Protein AF-A0A9P0JKJ5-F1 (afdb_monomer)

Foldseek 3Di:
DDDDDDPDDPDPVVVVVVVVVVVVVVDDDDDDDPPPPDDDPCPVVVVCVVVVVVCVVVVPPDDPDPVVVQVVLVVVVVPDDDDDPPDDVLVVLVVCCVVRVPVSVVCNVVVPDDPDCVVVVVLVVVLCVQVVPPDDPDDPVVSVVVSVCVVCVVVVVD

InterPro domains:
  IPR008906 HAT, C-terminal dimerisation domain [PF05699] (73-152)
  IPR012337 Ribonuclease H-like superfamily [SSF53098] (49-152)

Organism: Acanthoscelides obtectus (NCBI:txid200917)

Nearest PDB structures (foldseek):
  4d1q-assembly1_A-2  TM=5.730E-01  e=1.206E-02  Musca domestica
  8sjd-assembly1_C  TM=5.340E-0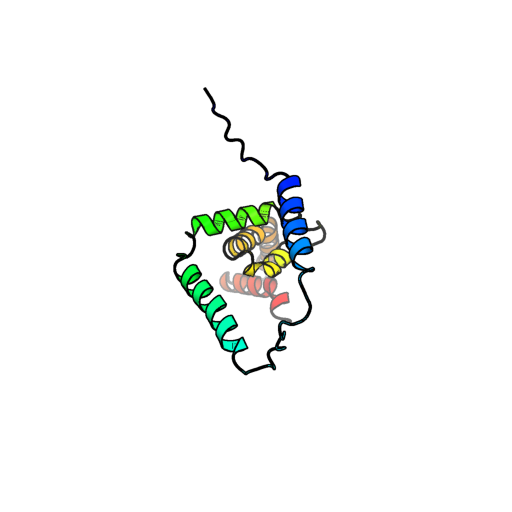1  e=7.200E-02  Musca domestica

Secondary structure (DSSP, 8-state):
--------PPPHHHHHHHHHHHHGGG---S-S--------TTHHHHHHHHHHHHHHHHHTSPPP-HHHHHHHHHHHHHHSPPPPTTS-HHHHHHHTTTT-TTHHHHHHHHHTS-SSSHHHHHHHHHHHHHHHSTT----HHHHHHHHHHHHHHHHH--

Structure (mmCIF, N/CA/C/O backbone):
data_AF-A0A9P0JKJ5-F1
#
_entry.id   AF-A0A9P0JKJ5-F1
#
loop_
_atom_site.group_PDB
_atom_site.id
_atom_site.type_symbol
_atom_site.label_atom_id
_atom_site.label_alt_id
_atom_site.label_comp_id
_atom_site.label_asym_id
_atom_site.label_entity_id
_atom_site.label_seq_id
_atom_site.pdbx_PDB_ins_code
_atom_site.Cartn_x
_atom_site.Cartn_y
_atom_site.Cartn_z
_atom_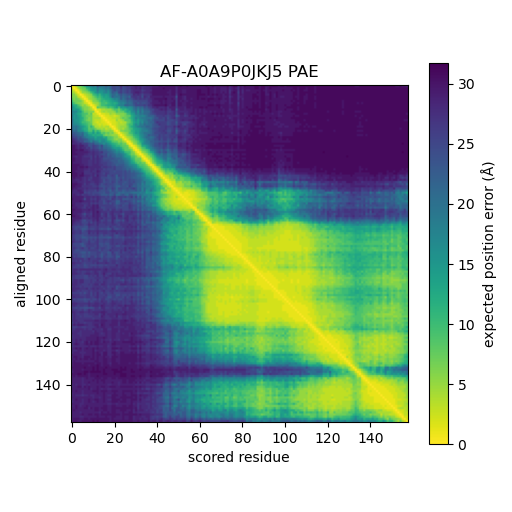site.occupancy
_atom_site.B_iso_or_equiv
_atom_site.auth_seq_id
_atom_site.auth_comp_id
_atom_site.auth_asym_id
_atom_site.auth_atom_id
_atom_site.pdbx_PDB_model_num
ATOM 1 N N . MET A 1 1 ? 23.209 26.356 -35.563 1.00 42.88 1 MET A N 1
ATOM 2 C CA . MET A 1 1 ? 24.330 25.388 -35.533 1.00 42.88 1 MET A CA 1
ATOM 3 C C . MET A 1 1 ? 23.953 24.173 -34.685 1.00 42.88 1 MET A C 1
ATOM 5 O O . MET A 1 1 ? 23.975 24.271 -33.468 1.00 42.88 1 MET A O 1
ATOM 9 N N . LYS A 1 2 ? 23.574 23.043 -35.299 1.00 39.06 2 LYS A N 1
ATOM 10 C CA . LYS A 1 2 ? 23.401 21.744 -34.618 1.00 39.06 2 LYS A CA 1
ATOM 11 C C . LYS A 1 2 ? 24.044 20.668 -35.500 1.00 39.06 2 LYS A C 1
ATOM 13 O O . LYS A 1 2 ? 23.527 20.385 -36.575 1.00 39.06 2 LYS A O 1
ATOM 18 N N . LYS A 1 3 ? 25.200 20.131 -35.091 1.00 42.06 3 LYS A N 1
ATOM 19 C CA . LYS A 1 3 ? 25.844 18.990 -35.762 1.00 42.06 3 LYS A CA 1
ATOM 20 C C . LYS A 1 3 ? 25.076 17.720 -35.388 1.00 42.06 3 LYS A C 1
ATOM 22 O O . LYS A 1 3 ? 24.917 17.431 -34.207 1.00 42.06 3 LYS A O 1
ATOM 27 N N . GLN A 1 4 ? 24.582 16.997 -36.389 1.00 39.22 4 GLN A N 1
ATOM 28 C CA . GLN A 1 4 ? 23.963 15.687 -36.213 1.00 39.22 4 GLN A CA 1
ATOM 29 C C . GLN A 1 4 ? 25.051 14.616 -36.045 1.00 39.22 4 GLN A C 1
ATOM 31 O O . GLN A 1 4 ? 25.961 14.522 -36.865 1.00 39.22 4 GLN A O 1
ATOM 36 N N . LEU A 1 5 ? 24.948 13.805 -34.990 1.00 43.00 5 LEU A N 1
ATOM 37 C CA . LEU A 1 5 ? 25.724 12.580 -34.792 1.00 43.00 5 LEU A CA 1
ATOM 38 C C . LEU A 1 5 ? 24.912 11.403 -35.350 1.00 43.00 5 LEU A C 1
ATOM 40 O O . LEU A 1 5 ? 24.061 10.840 -34.666 1.00 43.00 5 LEU A O 1
ATOM 44 N N . TYR A 1 6 ? 25.157 11.049 -36.610 1.00 36.41 6 TYR A N 1
ATOM 45 C CA . TYR A 1 6 ? 24.603 9.847 -37.233 1.00 36.41 6 TYR A CA 1
ATOM 46 C C . TYR A 1 6 ? 25.512 8.653 -36.912 1.00 36.41 6 TYR A C 1
ATOM 48 O O . TYR A 1 6 ? 26.613 8.524 -37.447 1.00 36.41 6 TYR A O 1
ATOM 56 N N . LYS A 1 7 ? 25.063 7.777 -36.006 1.00 48.91 7 LYS A N 1
ATOM 57 C CA . LYS A 1 7 ? 25.718 6.497 -35.706 1.00 48.91 7 LYS A CA 1
ATOM 58 C C . LYS A 1 7 ? 25.446 5.549 -36.884 1.00 48.91 7 LYS A C 1
ATOM 60 O O . LYS A 1 7 ? 24.337 5.046 -37.046 1.00 48.91 7 LYS A O 1
ATOM 65 N N . LYS A 1 8 ? 26.453 5.373 -37.742 1.00 45.62 8 LYS A N 1
ATOM 66 C CA . LYS A 1 8 ? 26.439 4.529 -38.946 1.00 45.62 8 LYS A CA 1
ATOM 67 C C . LYS A 1 8 ? 26.060 3.086 -38.571 1.00 45.62 8 LYS A C 1
ATOM 69 O O . LYS A 1 8 ? 26.819 2.404 -37.888 1.00 45.62 8 LYS A O 1
ATOM 74 N N . ARG A 1 9 ? 24.869 2.634 -38.983 1.00 48.47 9 ARG A N 1
ATOM 75 C CA . ARG A 1 9 ? 24.460 1.219 -38.932 1.00 48.47 9 ARG A CA 1
ATOM 76 C C . ARG A 1 9 ? 25.413 0.431 -39.839 1.00 48.47 9 ARG A C 1
ATOM 78 O O . ARG A 1 9 ? 25.562 0.805 -41.000 1.00 48.47 9 ARG A O 1
ATOM 85 N N . LYS A 1 10 ? 26.082 -0.607 -39.322 1.00 42.09 10 LYS A N 1
ATOM 86 C CA . LYS A 1 10 ? 26.892 -1.516 -40.153 1.00 42.09 10 LYS A CA 1
ATOM 87 C C . LYS A 1 10 ? 25.997 -2.134 -41.231 1.00 42.09 10 LYS A C 1
ATOM 89 O O . LYS A 1 10 ? 24.881 -2.562 -40.931 1.00 42.09 10 LYS A O 1
ATOM 94 N N . SER A 1 11 ? 26.463 -2.084 -42.478 1.00 43.97 11 SER A N 1
ATOM 95 C CA . SER A 1 11 ? 25.717 -2.531 -43.656 1.00 43.97 11 SER A CA 1
ATOM 96 C C . SER A 1 11 ? 25.516 -4.045 -43.608 1.00 43.97 11 SER A C 1
ATOM 98 O O . SER A 1 11 ? 26.436 -4.774 -43.240 1.00 43.97 11 SER A O 1
ATOM 100 N N . LYS A 1 12 ? 24.337 -4.527 -44.025 1.00 51.62 12 LYS A N 1
ATOM 101 C CA . LYS A 1 12 ? 24.030 -5.965 -44.175 1.00 51.62 12 LYS A CA 1
ATOM 102 C C . LYS A 1 12 ? 25.019 -6.682 -45.110 1.00 51.62 12 LYS A C 1
ATOM 104 O O . LYS A 1 12 ? 25.187 -7.893 -45.016 1.00 51.62 12 LYS A O 1
ATOM 109 N N . ASP A 1 13 ? 25.717 -5.933 -45.958 1.00 52.03 13 ASP A N 1
ATOM 110 C CA . ASP A 1 13 ? 26.716 -6.462 -46.888 1.00 52.03 13 ASP A CA 1
ATOM 111 C C . ASP A 1 13 ? 28.021 -6.882 -46.187 1.00 52.03 13 ASP A C 1
ATOM 113 O O . ASP A 1 13 ? 28.667 -7.841 -46.608 1.00 52.03 13 ASP A O 1
ATOM 117 N N . GLU A 1 14 ? 28.386 -6.233 -45.070 1.00 55.81 14 GLU A N 1
ATOM 118 C CA . GLU A 1 14 ? 29.593 -6.580 -44.301 1.00 55.81 14 GLU A CA 1
ATOM 119 C C . GLU A 1 14 ? 29.425 -7.916 -43.561 1.00 55.81 14 GLU A C 1
ATOM 121 O O . GLU A 1 14 ? 30.371 -8.695 -43.463 1.00 55.81 14 GLU A O 1
ATOM 126 N N . THR A 1 15 ? 28.214 -8.232 -43.088 1.00 54.31 15 THR A N 1
ATOM 127 C CA . THR A 1 15 ? 27.937 -9.498 -42.387 1.00 54.31 15 THR A CA 1
ATOM 128 C C . THR A 1 15 ? 27.919 -10.696 -43.335 1.00 54.31 15 THR A C 1
ATOM 130 O O . THR A 1 15 ? 28.376 -11.774 -42.969 1.00 54.31 15 THR A O 1
ATOM 133 N N . VAL A 1 16 ? 27.456 -10.510 -44.576 1.00 56.25 16 VAL A N 1
ATOM 134 C CA . VAL A 1 16 ? 27.443 -11.569 -45.603 1.00 56.25 16 VAL A CA 1
ATOM 135 C C . VAL A 1 16 ? 28.858 -11.862 -46.119 1.00 56.25 16 VAL A C 1
ATOM 137 O O . VAL A 1 16 ? 29.180 -13.012 -46.418 1.00 56.25 16 VAL A O 1
ATOM 140 N N . ALA A 1 17 ? 29.734 -10.852 -46.167 1.00 59.28 17 ALA A N 1
ATOM 141 C CA . ALA A 1 17 ? 31.139 -11.035 -46.530 1.00 59.28 17 ALA A CA 1
ATOM 142 C C . ALA A 1 17 ? 31.917 -11.866 -45.493 1.00 59.28 17 ALA A C 1
ATOM 144 O O . ALA A 1 17 ? 32.759 -12.674 -45.875 1.00 59.28 17 ALA A O 1
ATOM 145 N N . ILE A 1 18 ? 31.613 -11.714 -44.198 1.00 57.22 18 ILE A N 1
ATOM 146 C CA . ILE A 1 18 ? 32.247 -12.495 -43.121 1.00 57.22 18 ILE A CA 1
ATOM 147 C C . ILE A 1 18 ? 31.811 -13.968 -43.181 1.00 57.22 18 ILE A C 1
ATOM 149 O O . ILE A 1 18 ? 32.650 -14.854 -43.049 1.00 57.22 18 ILE A O 1
ATOM 153 N N . ILE A 1 19 ? 30.531 -14.241 -43.460 1.00 55.78 19 ILE A N 1
ATOM 154 C CA . ILE A 1 19 ? 30.005 -15.615 -43.560 1.00 55.78 19 ILE A CA 1
ATOM 155 C C . ILE A 1 19 ? 30.605 -16.353 -44.765 1.00 55.78 19 ILE A C 1
ATOM 157 O O . ILE A 1 19 ? 31.096 -17.468 -44.612 1.00 55.78 19 ILE A O 1
ATOM 161 N N . ARG A 1 20 ? 30.675 -15.710 -45.940 1.00 53.69 20 ARG A N 1
ATOM 162 C CA . ARG A 1 20 ? 31.298 -16.321 -47.131 1.00 53.69 20 ARG A CA 1
ATOM 163 C C . ARG A 1 20 ? 32.788 -16.594 -46.956 1.00 53.69 20 ARG A C 1
ATOM 165 O O . ARG A 1 20 ? 33.291 -17.567 -47.505 1.00 53.69 20 ARG A O 1
ATOM 172 N N . LYS A 1 21 ? 33.489 -15.757 -46.184 1.00 55.38 21 LYS A N 1
ATOM 173 C CA . LYS A 1 21 ? 34.908 -15.970 -45.880 1.00 55.38 21 LYS A CA 1
ATOM 174 C C . LYS A 1 21 ? 35.119 -17.215 -45.015 1.00 55.38 21 LYS A C 1
ATOM 176 O O . LYS A 1 21 ? 36.123 -17.891 -45.200 1.00 55.38 21 LYS A O 1
ATOM 181 N N . ASN A 1 22 ? 34.158 -17.548 -44.149 1.00 46.44 22 ASN A N 1
ATOM 182 C CA . ASN A 1 22 ? 34.176 -18.776 -43.352 1.00 46.44 22 ASN A CA 1
ATOM 183 C C . ASN A 1 22 ? 33.782 -20.025 -44.163 1.00 46.44 22 ASN A C 1
ATOM 185 O O . ASN A 1 22 ? 34.326 -21.092 -43.906 1.00 46.44 22 ASN A O 1
ATOM 189 N N . GLU A 1 23 ? 32.911 -19.908 -45.172 1.00 46.47 23 GLU A N 1
ATOM 190 C CA . GLU A 1 23 ? 32.573 -21.029 -46.071 1.00 46.47 23 GLU A CA 1
ATOM 191 C C . GLU A 1 23 ? 33.718 -21.397 -47.028 1.00 46.47 23 GLU A C 1
ATOM 193 O O . GLU A 1 23 ? 33.932 -22.573 -47.304 1.00 46.47 23 GLU A O 1
ATOM 198 N N . SER A 1 24 ? 34.515 -20.426 -47.492 1.00 43.88 24 SER A N 1
ATOM 199 C CA . SER A 1 24 ? 35.671 -20.700 -48.364 1.00 43.88 24 SER A CA 1
ATOM 200 C C . SER A 1 24 ? 36.865 -21.362 -47.662 1.00 43.88 24 SER A C 1
ATOM 202 O O . SER A 1 24 ? 37.773 -21.833 -48.338 1.00 43.88 24 SER A O 1
ATOM 204 N N . VAL A 1 25 ? 36.879 -21.419 -46.324 1.00 48.81 25 VAL A N 1
ATOM 205 C CA . VAL A 1 25 ? 37.918 -22.131 -45.549 1.00 48.81 25 VAL A CA 1
ATOM 206 C C . VAL A 1 25 ? 37.588 -23.627 -45.407 1.00 48.81 25 VAL A C 1
ATOM 208 O O . VAL A 1 25 ? 38.455 -24.414 -45.051 1.00 48.81 25 VAL A O 1
ATOM 211 N N . ALA A 1 26 ? 36.371 -24.055 -45.765 1.00 43.72 26 ALA A N 1
ATOM 212 C CA . ALA A 1 26 ? 35.943 -25.454 -45.682 1.00 43.72 26 ALA A CA 1
ATOM 213 C C . ALA A 1 26 ? 36.410 -26.341 -46.860 1.00 43.72 26 ALA A C 1
ATOM 215 O O . ALA A 1 26 ? 36.002 -27.496 -46.949 1.00 43.72 26 ALA A O 1
ATOM 216 N N . ALA A 1 27 ? 37.242 -25.827 -47.771 1.00 47.81 27 ALA A N 1
ATOM 217 C CA . ALA A 1 27 ? 37.689 -26.552 -48.961 1.00 47.81 27 ALA A CA 1
ATOM 218 C C . ALA A 1 27 ? 39.201 -26.402 -49.201 1.00 47.81 27 ALA A C 1
ATOM 220 O O . ALA A 1 27 ? 39.615 -25.834 -50.209 1.00 47.81 27 ALA A O 1
ATOM 221 N N . ILE A 1 28 ? 40.027 -26.907 -48.278 1.00 43.38 28 ILE A N 1
ATOM 222 C CA . ILE A 1 28 ? 41.441 -27.217 -48.538 1.00 43.38 28 ILE A CA 1
ATOM 223 C C . ILE A 1 28 ? 41.771 -28.576 -47.908 1.00 43.38 28 ILE A C 1
ATOM 225 O O . ILE A 1 28 ? 41.828 -28.705 -46.692 1.00 43.38 28 ILE A O 1
ATOM 229 N N . ASP A 1 29 ? 41.948 -29.531 -48.816 1.00 38.78 29 ASP A N 1
ATOM 230 C CA . ASP A 1 29 ? 42.862 -30.674 -48.823 1.00 38.78 29 ASP A CA 1
ATOM 231 C C . ASP A 1 29 ? 42.841 -31.713 -47.686 1.00 38.78 29 ASP A C 1
ATOM 233 O O . ASP A 1 29 ? 43.097 -31.454 -46.512 1.00 38.78 29 ASP A O 1
ATOM 237 N N . SER A 1 30 ? 42.585 -32.940 -48.134 1.00 49.47 30 SER A N 1
ATOM 238 C CA . SER A 1 30 ? 42.997 -34.209 -47.547 1.00 49.47 30 SER A CA 1
ATOM 239 C C . SER A 1 30 ? 44.457 -34.186 -47.077 1.00 49.47 30 SER A C 1
ATOM 241 O O . SER A 1 30 ? 45.317 -33.660 -47.771 1.00 49.47 30 SER A O 1
ATOM 243 N N . ASP A 1 31 ? 44.720 -34.835 -45.941 1.00 47.03 31 ASP A N 1
ATOM 244 C CA . ASP A 1 31 ? 46.044 -35.103 -45.348 1.00 47.03 31 ASP A CA 1
ATOM 245 C C . ASP A 1 31 ? 46.648 -34.030 -44.423 1.00 47.03 31 ASP A C 1
ATOM 247 O O . ASP A 1 31 ? 47.863 -33.834 -44.369 1.00 47.03 31 ASP A O 1
ATOM 251 N N . LEU A 1 32 ? 45.825 -33.441 -43.551 1.00 39.28 32 LEU A N 1
ATOM 252 C CA . LEU A 1 32 ? 46.283 -33.117 -42.196 1.00 39.28 32 LEU A CA 1
ATOM 253 C C . LEU A 1 32 ? 45.401 -33.821 -41.169 1.00 39.28 32 LEU A C 1
ATOM 255 O O . LEU A 1 32 ? 44.190 -33.624 -41.128 1.00 39.28 32 LEU A O 1
ATOM 259 N N . ASP A 1 33 ? 46.050 -34.648 -40.356 1.00 36.94 33 ASP A N 1
ATOM 260 C CA . ASP A 1 33 ? 45.484 -35.412 -39.252 1.00 36.94 33 ASP A CA 1
ATOM 261 C C . ASP A 1 33 ? 44.707 -34.473 -38.315 1.00 36.94 33 ASP A C 1
ATOM 263 O O . ASP A 1 33 ? 45.275 -33.773 -37.472 1.00 36.94 33 ASP A O 1
ATOM 267 N N . VAL A 1 34 ? 43.384 -34.406 -38.492 1.00 38.72 34 VAL A N 1
ATOM 268 C CA . VAL A 1 34 ? 42.485 -33.882 -37.466 1.00 38.72 34 VAL A CA 1
ATOM 269 C C . VAL A 1 34 ? 42.470 -34.946 -36.387 1.00 38.72 34 VAL A C 1
ATOM 271 O O . VAL A 1 34 ? 41.592 -35.809 -36.340 1.00 38.72 34 VAL A O 1
ATOM 274 N N . THR A 1 35 ? 43.471 -34.878 -35.514 1.00 34.44 35 THR A N 1
ATOM 275 C CA . THR A 1 35 ? 43.409 -35.504 -34.207 1.00 34.44 35 THR A CA 1
ATOM 276 C C . THR A 1 35 ? 42.171 -34.935 -33.538 1.00 34.44 35 THR A C 1
ATOM 278 O O . THR A 1 35 ? 42.168 -33.813 -33.029 1.00 34.44 35 THR A O 1
ATOM 281 N N . ILE A 1 36 ? 41.085 -35.706 -33.584 1.00 43.41 36 ILE A N 1
ATOM 282 C CA . ILE A 1 36 ? 39.996 -35.609 -32.627 1.00 43.41 36 ILE A CA 1
ATOM 283 C C . ILE A 1 36 ? 40.700 -35.666 -31.279 1.00 43.41 36 ILE A C 1
ATOM 285 O O . ILE A 1 36 ? 41.202 -36.722 -30.892 1.00 43.41 36 ILE A O 1
ATOM 289 N N . ILE A 1 37 ? 40.826 -34.509 -30.624 1.00 44.97 37 ILE A N 1
ATOM 290 C CA . ILE A 1 37 ? 41.329 -34.424 -29.262 1.00 44.97 37 ILE A CA 1
ATOM 291 C C . ILE A 1 37 ? 40.371 -35.290 -28.456 1.00 44.97 37 ILE A C 1
ATOM 293 O O . ILE A 1 37 ? 39.221 -34.929 -28.205 1.00 44.97 37 ILE A O 1
ATOM 297 N N . GLN A 1 38 ? 40.837 -36.501 -28.158 1.00 38.31 38 GLN A N 1
ATOM 298 C CA . GLN A 1 38 ? 40.262 -37.348 -27.140 1.00 38.31 38 GLN A CA 1
ATOM 299 C C . GLN A 1 38 ? 40.182 -36.486 -25.891 1.00 38.31 38 GLN A C 1
ATOM 301 O O . GLN A 1 38 ? 41.182 -35.897 -25.494 1.00 38.31 38 GLN A O 1
ATOM 306 N N . SER A 1 39 ? 38.978 -36.398 -25.337 1.00 48.84 39 SER A N 1
ATOM 307 C CA . SER A 1 39 ? 38.643 -35.777 -24.062 1.00 48.84 39 SER A CA 1
ATOM 308 C C . SER A 1 39 ? 39.732 -36.028 -23.013 1.00 48.84 39 SER A C 1
ATOM 310 O O . SER A 1 39 ? 39.725 -37.061 -22.342 1.00 48.84 39 SER A O 1
ATOM 312 N N . SER A 1 40 ? 40.674 -35.093 -22.910 1.00 43.12 40 SER A N 1
ATOM 313 C CA . SER A 1 40 ? 41.634 -34.965 -21.823 1.00 43.12 40 SER A CA 1
ATOM 314 C C . SER A 1 40 ? 41.082 -33.938 -20.839 1.00 43.12 40 SER A C 1
ATOM 316 O O . SER A 1 40 ? 40.426 -32.979 -21.238 1.00 43.12 40 SER A O 1
ATOM 318 N N . GLU A 1 41 ? 41.305 -34.173 -19.552 1.00 54.75 41 GLU A N 1
ATOM 319 C CA . GLU A 1 41 ? 40.665 -33.559 -18.375 1.00 54.75 41 GLU A CA 1
ATOM 320 C C . GLU A 1 41 ? 40.844 -32.025 -18.197 1.00 54.75 41 GLU A C 1
ATOM 322 O O . GLU A 1 41 ? 40.622 -31.500 -17.109 1.00 54.75 41 GLU A O 1
ATOM 327 N N . ASP A 1 42 ? 41.162 -31.269 -19.250 1.00 51.69 42 ASP A N 1
ATOM 328 C CA . ASP A 1 42 ? 41.563 -29.857 -19.183 1.00 51.69 42 ASP A CA 1
ATOM 329 C C . ASP A 1 42 ? 40.477 -28.841 -19.605 1.00 51.69 42 ASP A C 1
ATOM 331 O O . ASP A 1 42 ? 40.701 -27.631 -19.550 1.00 51.69 42 ASP A O 1
ATOM 335 N N . ASP A 1 43 ? 39.259 -29.277 -19.943 1.00 52.72 43 ASP A N 1
ATOM 336 C CA . ASP A 1 43 ? 38.143 -28.368 -20.287 1.00 52.72 43 ASP A CA 1
ATOM 337 C C . ASP A 1 43 ? 37.603 -27.568 -19.083 1.00 52.72 43 ASP A C 1
ATOM 339 O O . ASP A 1 43 ? 36.969 -26.515 -19.235 1.00 52.72 43 ASP A O 1
ATOM 343 N N . GLN A 1 44 ? 37.867 -28.028 -17.855 1.00 58.97 44 GLN A N 1
ATOM 344 C CA . GLN A 1 44 ? 37.509 -27.279 -16.645 1.00 58.97 44 GLN A CA 1
ATOM 345 C C . GLN A 1 44 ? 38.402 -26.043 -16.459 1.00 58.97 44 GLN A C 1
ATOM 347 O O . GLN A 1 44 ? 37.933 -25.018 -15.970 1.00 58.97 44 GLN A O 1
ATOM 352 N N . SER A 1 45 ? 39.662 -26.100 -16.906 1.00 61.03 45 SER A N 1
ATOM 353 C CA . SER A 1 45 ? 40.639 -25.008 -16.788 1.00 61.03 45 SER A CA 1
ATOM 354 C C . SER A 1 45 ? 40.231 -23.770 -17.595 1.00 61.03 45 SER A C 1
ATOM 356 O O . SER A 1 45 ? 40.239 -22.652 -17.075 1.00 61.03 45 SER A O 1
ATOM 358 N N . LEU A 1 46 ? 39.783 -23.961 -18.841 1.00 58.78 46 LEU A N 1
ATOM 359 C CA . LEU A 1 46 ? 39.359 -22.860 -19.714 1.00 58.78 46 LEU A CA 1
ATOM 360 C C . LEU A 1 46 ? 38.041 -22.223 -19.262 1.00 58.78 46 LEU A C 1
ATOM 362 O O . LEU A 1 46 ? 37.924 -20.998 -19.279 1.00 58.78 46 LEU A O 1
ATOM 366 N N . ASN A 1 47 ? 37.074 -23.022 -18.795 1.00 66.81 47 ASN A N 1
ATOM 367 C CA . ASN A 1 47 ? 35.849 -22.491 -18.190 1.00 66.81 47 ASN A CA 1
ATOM 368 C C . ASN A 1 47 ? 36.163 -21.650 -16.948 1.00 66.81 47 ASN A C 1
ATOM 370 O O . ASN A 1 47 ? 35.624 -20.556 -16.789 1.00 66.81 47 ASN A O 1
ATOM 374 N N . ASN A 1 48 ? 37.081 -22.124 -16.105 1.00 72.69 48 ASN A N 1
ATOM 375 C CA . ASN A 1 48 ? 37.502 -21.391 -14.916 1.00 72.69 48 ASN A CA 1
ATOM 376 C C . ASN A 1 48 ? 38.194 -20.068 -15.274 1.00 72.69 48 ASN A C 1
ATOM 378 O O . ASN A 1 48 ? 37.982 -19.077 -14.583 1.00 72.69 48 ASN A O 1
ATOM 382 N N . LEU A 1 49 ? 38.965 -20.014 -16.365 1.00 82.56 49 LEU A N 1
ATOM 383 C CA . LEU A 1 49 ? 39.654 -18.794 -16.792 1.00 82.56 49 LEU A CA 1
ATOM 384 C C . LEU A 1 49 ? 38.690 -17.728 -17.336 1.00 82.56 49 LEU A C 1
ATOM 386 O O . LEU A 1 49 ? 38.807 -16.557 -16.977 1.00 82.56 49 LEU A O 1
ATOM 390 N N . VAL A 1 50 ? 37.711 -18.134 -18.153 1.00 85.94 50 VAL A N 1
ATOM 391 C CA . VAL A 1 50 ? 36.698 -17.220 -18.713 1.00 85.94 50 VAL A CA 1
ATOM 392 C C . VAL A 1 50 ? 35.874 -16.569 -17.602 1.00 85.94 50 VAL A C 1
ATOM 394 O O . VAL A 1 50 ? 35.678 -15.352 -17.609 1.00 85.94 50 VAL A O 1
ATOM 397 N N . TRP A 1 51 ? 35.423 -17.359 -16.623 1.00 85.69 51 TRP A N 1
ATOM 398 C CA . TRP A 1 51 ? 34.670 -16.824 -15.489 1.00 85.69 51 TRP A CA 1
ATOM 399 C C . TRP A 1 51 ? 35.551 -16.022 -14.528 1.00 85.69 51 TRP A C 1
ATOM 401 O O . TRP A 1 51 ? 35.100 -15.004 -14.016 1.00 85.69 51 TRP A O 1
ATOM 411 N N . HIS A 1 52 ? 36.821 -16.392 -14.344 1.00 84.69 52 HIS A N 1
ATOM 412 C CA . HIS A 1 52 ? 37.735 -15.645 -13.481 1.00 84.69 52 HIS A CA 1
ATOM 413 C C . HIS A 1 52 ? 38.018 -14.231 -14.001 1.00 84.69 52 HIS A C 1
ATOM 415 O O . HIS A 1 52 ? 37.994 -13.275 -13.227 1.00 84.69 52 HIS A O 1
ATOM 421 N N . GLU A 1 53 ? 38.244 -14.073 -15.307 1.00 84.62 53 GLU A N 1
ATOM 422 C CA . GLU A 1 53 ? 38.437 -12.749 -15.905 1.00 84.62 53 GLU A CA 1
ATOM 423 C C . GLU A 1 53 ? 37.150 -11.915 -15.868 1.00 84.62 53 GLU A C 1
ATOM 425 O O . GLU A 1 53 ? 37.185 -10.715 -15.577 1.00 84.62 53 GLU A O 1
ATOM 430 N N . PHE A 1 54 ? 35.997 -12.557 -16.069 1.00 86.25 54 PHE A N 1
ATOM 431 C CA . PHE A 1 54 ? 34.700 -11.915 -15.891 1.00 86.25 54 PHE A CA 1
ATOM 432 C C . PHE A 1 54 ? 34.500 -11.418 -14.452 1.00 86.25 54 PHE A C 1
ATOM 434 O O . PHE A 1 54 ? 34.173 -10.247 -14.255 1.00 86.25 54 PHE A O 1
ATOM 441 N N . ASP A 1 55 ? 34.757 -12.249 -13.445 1.00 86.50 55 ASP A N 1
ATOM 442 C CA . ASP A 1 55 ? 34.653 -11.882 -12.030 1.00 86.50 55 ASP A CA 1
ATOM 443 C C . ASP A 1 55 ? 35.634 -10.761 -11.665 1.00 86.50 55 ASP A C 1
ATOM 445 O O . ASP A 1 55 ? 35.275 -9.820 -10.955 1.00 86.50 55 ASP A O 1
ATOM 449 N N . LEU A 1 56 ? 36.851 -10.787 -12.219 1.00 82.56 56 LEU A N 1
ATOM 450 C CA . LEU A 1 56 ? 37.826 -9.714 -12.037 1.00 82.56 56 LEU A CA 1
ATOM 451 C C . LEU A 1 56 ? 37.306 -8.397 -12.628 1.00 82.56 56 LEU A C 1
ATOM 453 O O . LEU A 1 56 ? 37.344 -7.362 -11.964 1.00 82.56 56 LEU A O 1
ATOM 457 N N . SER A 1 57 ? 36.743 -8.437 -13.838 1.00 76.56 57 SER A N 1
ATOM 458 C CA . SER A 1 57 ? 36.185 -7.256 -14.501 1.00 76.56 57 SER A CA 1
ATOM 459 C C . SER A 1 57 ? 34.942 -6.706 -13.790 1.00 76.56 57 SER A C 1
ATOM 461 O O . SER A 1 57 ? 34.804 -5.492 -13.639 1.00 76.56 57 SER A O 1
ATOM 463 N N . THR A 1 58 ? 34.064 -7.576 -13.281 1.00 75.56 58 THR A N 1
ATOM 464 C CA . THR A 1 58 ? 32.823 -7.176 -12.604 1.00 75.56 58 THR A CA 1
ATOM 465 C C . THR A 1 58 ? 33.053 -6.751 -11.158 1.00 75.56 58 THR A C 1
ATOM 467 O O . THR A 1 58 ? 32.324 -5.893 -10.665 1.00 75.56 58 THR A O 1
ATOM 470 N N . SER A 1 59 ? 34.105 -7.250 -10.498 1.00 67.56 59 SER A N 1
ATOM 471 C CA . SER A 1 59 ? 34.495 -6.818 -9.148 1.00 67.56 59 SER A CA 1
ATOM 472 C C . SER A 1 59 ? 34.910 -5.342 -9.079 1.00 67.56 59 SER A C 1
ATOM 474 O O . SER A 1 59 ? 34.736 -4.701 -8.044 1.00 67.56 59 SER A O 1
ATOM 476 N N . THR A 1 60 ? 35.404 -4.782 -10.192 1.00 63.31 60 THR A N 1
ATOM 477 C CA . THR A 1 60 ? 35.775 -3.359 -10.315 1.00 63.31 60 THR A CA 1
ATOM 478 C C . THR A 1 60 ? 34.589 -2.428 -10.584 1.00 63.31 60 THR A C 1
ATOM 480 O O . THR A 1 60 ? 34.743 -1.206 -10.538 1.00 63.31 60 THR A O 1
ATOM 483 N N . ILE A 1 61 ? 33.393 -2.974 -10.835 1.00 69.50 61 ILE A N 1
ATOM 484 C CA . ILE A 1 61 ? 32.170 -2.184 -10.977 1.00 69.50 61 ILE A CA 1
ATOM 485 C C . ILE A 1 61 ? 31.692 -1.833 -9.568 1.00 69.50 61 ILE A C 1
ATOM 487 O O . ILE A 1 61 ? 31.061 -2.637 -8.880 1.00 69.50 61 ILE A O 1
ATOM 491 N N . GLU A 1 62 ? 31.997 -0.614 -9.124 1.00 69.19 62 GLU A N 1
ATOM 492 C CA . GLU A 1 62 ? 31.411 -0.070 -7.902 1.00 69.19 62 GLU A CA 1
ATOM 493 C C . GLU A 1 62 ? 29.885 -0.185 -7.972 1.00 69.19 62 GLU A C 1
ATOM 495 O O . GLU A 1 62 ? 29.269 0.088 -9.009 1.00 69.19 62 GLU A O 1
ATOM 500 N N . LYS A 1 63 ? 29.264 -0.608 -6.861 1.00 68.12 63 LYS A N 1
ATOM 501 C CA . LYS A 1 63 ? 27.804 -0.714 -6.773 1.00 68.12 63 LYS A CA 1
ATOM 502 C C . LYS A 1 63 ? 27.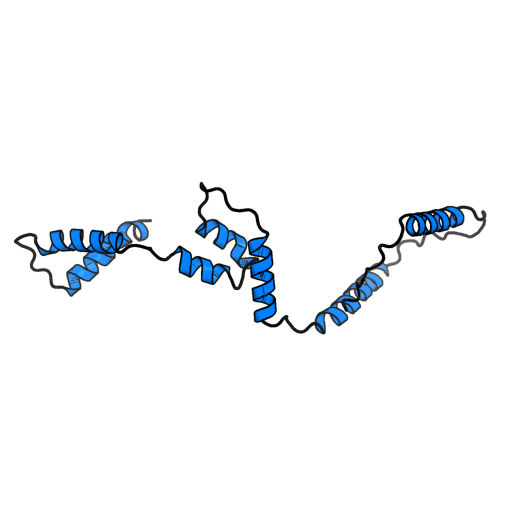190 0.594 -7.282 1.00 68.12 63 LYS A C 1
ATOM 504 O O . LYS A 1 63 ? 27.608 1.661 -6.822 1.00 68.12 63 LYS A O 1
ATOM 509 N N . PRO A 1 64 ? 26.217 0.536 -8.209 1.00 72.06 64 PRO A N 1
ATOM 510 C CA . PRO A 1 64 ? 25.633 1.739 -8.772 1.00 72.06 64 PRO A CA 1
ATOM 511 C C . PRO A 1 64 ? 25.120 2.632 -7.645 1.00 72.06 64 PRO A C 1
ATOM 513 O O . PRO A 1 64 ? 24.541 2.149 -6.667 1.00 72.06 64 PRO A O 1
ATOM 516 N N . SER A 1 65 ? 25.357 3.939 -7.787 1.00 86.25 65 SER A N 1
ATOM 517 C CA . SER A 1 65 ? 24.868 4.943 -6.842 1.00 86.25 65 SER A CA 1
ATOM 518 C C . SER A 1 65 ? 23.392 4.673 -6.511 1.00 86.25 65 SER A C 1
ATOM 520 O O . SER A 1 65 ? 22.619 4.415 -7.439 1.00 86.25 65 SER A O 1
ATOM 522 N N . PRO A 1 66 ? 22.961 4.766 -5.237 1.00 86.50 66 PRO A N 1
ATOM 523 C CA . PRO A 1 66 ? 21.577 4.489 -4.843 1.00 86.50 66 PRO A CA 1
ATOM 524 C C . PRO A 1 66 ? 20.537 5.235 -5.691 1.00 86.50 66 PRO A C 1
ATOM 526 O O . PRO A 1 66 ? 19.478 4.697 -6.006 1.00 86.50 66 PRO A O 1
ATOM 529 N N . LEU A 1 67 ? 20.868 6.456 -6.121 1.00 88.75 67 LEU A N 1
ATOM 530 C CA . LEU A 1 67 ? 20.031 7.258 -7.011 1.00 88.75 67 LEU A CA 1
ATOM 531 C C . LEU A 1 67 ? 19.944 6.661 -8.422 1.00 88.75 67 LEU A C 1
ATOM 533 O O . LEU A 1 67 ? 18.866 6.634 -9.007 1.00 88.75 67 LEU A O 1
ATOM 537 N N . ALA A 1 68 ? 21.056 6.173 -8.974 1.00 89.25 68 ALA A N 1
ATOM 538 C CA . ALA A 1 68 ? 21.072 5.540 -10.291 1.00 89.25 68 ALA A CA 1
ATOM 539 C C . ALA A 1 68 ? 20.241 4.248 -10.292 1.00 89.25 68 ALA A C 1
ATOM 541 O O . ALA A 1 68 ? 19.460 4.031 -11.219 1.00 89.25 68 ALA A O 1
ATOM 542 N N . THR A 1 69 ? 20.345 3.451 -9.225 1.00 89.50 69 THR A N 1
ATOM 543 C CA . THR A 1 69 ? 19.531 2.245 -9.020 1.00 89.50 69 THR A CA 1
ATOM 544 C C . THR A 1 69 ? 18.045 2.585 -8.954 1.00 89.50 69 THR A C 1
ATOM 546 O O . THR A 1 69 ? 17.263 2.004 -9.697 1.00 89.50 69 THR A O 1
ATOM 549 N N . ALA A 1 70 ? 17.654 3.585 -8.156 1.00 91.62 70 ALA A N 1
ATOM 550 C CA . ALA A 1 70 ? 16.258 4.016 -8.059 1.00 91.62 70 ALA A CA 1
ATOM 551 C C . ALA A 1 70 ? 15.704 4.548 -9.396 1.00 91.62 70 ALA A C 1
ATOM 553 O O . ALA A 1 70 ? 14.568 4.256 -9.763 1.00 91.62 70 ALA A O 1
ATOM 554 N N . ILE A 1 71 ? 16.504 5.302 -10.162 1.00 93.12 71 ILE A N 1
ATOM 555 C CA . ILE A 1 71 ? 16.101 5.775 -11.496 1.00 93.12 71 ILE A CA 1
ATOM 556 C C . ILE A 1 71 ? 15.900 4.600 -12.456 1.00 93.12 71 ILE A C 1
ATOM 558 O O . ILE A 1 71 ? 14.925 4.594 -13.207 1.00 93.12 71 ILE A O 1
ATOM 562 N N . ALA A 1 72 ? 16.813 3.626 -12.459 1.00 92.38 72 ALA A N 1
ATOM 563 C CA . ALA A 1 72 ? 16.684 2.435 -13.294 1.00 92.38 72 ALA A CA 1
ATOM 564 C C . ALA A 1 72 ? 15.427 1.635 -12.922 1.00 92.38 72 ALA A C 1
ATOM 566 O O . ALA A 1 72 ? 14.653 1.266 -13.799 1.00 92.38 72 ALA A O 1
ATOM 567 N N . GLU A 1 73 ? 15.182 1.460 -11.626 1.00 93.88 73 GLU A N 1
ATOM 568 C CA . GLU A 1 73 ? 14.017 0.764 -11.088 1.00 93.88 73 GLU A CA 1
ATOM 569 C C . GLU A 1 73 ? 12.695 1.409 -11.537 1.00 93.88 73 GLU A C 1
ATOM 571 O O . GLU A 1 73 ? 11.808 0.729 -12.053 1.00 93.88 73 GLU A O 1
ATOM 576 N N . ILE A 1 74 ? 12.589 2.740 -11.431 1.00 94.88 74 ILE A N 1
ATOM 577 C CA . ILE A 1 74 ? 11.413 3.495 -11.888 1.00 94.88 74 ILE A CA 1
ATOM 578 C C . ILE A 1 74 ? 11.211 3.349 -13.398 1.00 94.88 74 ILE A C 1
ATOM 580 O O . ILE A 1 74 ? 10.076 3.211 -13.846 1.00 94.88 74 ILE A O 1
ATOM 584 N N . ARG A 1 75 ? 12.285 3.383 -14.197 1.00 95.31 75 ARG A N 1
ATOM 585 C CA . ARG A 1 75 ? 12.174 3.208 -15.655 1.00 95.31 75 ARG A CA 1
ATOM 586 C C . ARG A 1 75 ? 11.593 1.846 -16.006 1.00 95.31 75 ARG A C 1
ATOM 588 O O . ARG A 1 75 ? 10.644 1.794 -16.775 1.00 95.31 75 ARG A O 1
ATOM 595 N N . ILE A 1 76 ? 12.112 0.787 -15.386 1.00 94.31 76 ILE A N 1
ATOM 596 C CA . ILE A 1 76 ? 11.613 -0.578 -15.584 1.00 94.31 76 ILE A CA 1
ATOM 597 C C . ILE A 1 76 ? 10.132 -0.655 -15.198 1.00 94.31 76 ILE A C 1
ATOM 599 O O . ILE A 1 76 ? 9.326 -1.173 -15.960 1.00 94.31 76 ILE A O 1
ATOM 603 N N . TYR A 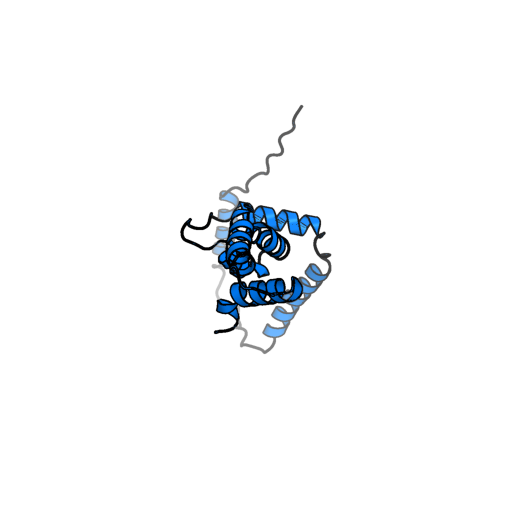1 77 ? 9.750 -0.088 -14.050 1.00 94.31 77 TYR A N 1
ATOM 604 C CA . TYR A 1 77 ? 8.352 -0.055 -13.610 1.00 94.31 77 TYR A CA 1
ATOM 605 C C . TY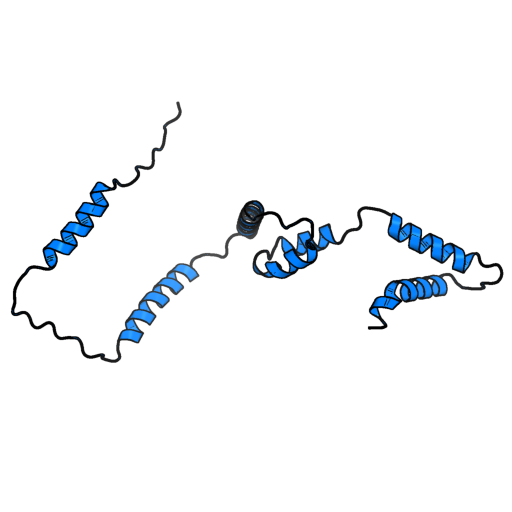R A 1 77 ? 7.419 0.667 -14.597 1.00 94.31 77 TYR A C 1
ATOM 607 O O . TYR A 1 77 ? 6.314 0.199 -14.849 1.00 94.31 77 TYR A O 1
ATOM 615 N N . LEU A 1 78 ? 7.851 1.792 -15.173 1.00 95.12 78 LEU A N 1
ATOM 616 C CA . LEU A 1 78 ? 7.049 2.553 -16.140 1.00 95.12 78 LEU A CA 1
ATOM 617 C C . LEU A 1 78 ? 6.897 1.850 -17.498 1.00 95.12 78 LEU A C 1
ATOM 619 O O . LEU A 1 78 ? 5.985 2.189 -18.252 1.00 95.12 78 LEU A O 1
ATOM 623 N N . GLU A 1 79 ? 7.785 0.910 -17.816 1.00 95.31 79 GLU A N 1
ATOM 624 C CA . GLU A 1 79 ? 7.730 0.094 -19.032 1.00 95.31 79 GLU A CA 1
ATOM 625 C C . GLU A 1 79 ? 6.907 -1.196 -18.844 1.00 95.31 79 GLU A C 1
ATOM 627 O O . GLU A 1 79 ? 6.510 -1.811 -19.836 1.00 95.31 79 GLU A O 1
ATOM 632 N N . GLU A 1 80 ? 6.612 -1.605 -17.603 1.00 93.38 80 GLU A N 1
ATOM 633 C CA . GLU A 1 80 ? 5.784 -2.785 -17.339 1.00 93.38 80 GLU A CA 1
ATOM 634 C C . GLU A 1 80 ? 4.309 -2.567 -17.733 1.00 93.38 80 GLU A C 1
ATOM 636 O O . GLU A 1 80 ? 3.757 -1.468 -17.605 1.00 93.38 80 GLU A O 1
ATOM 641 N N . PRO A 1 81 ? 3.619 -3.625 -18.200 1.00 93.25 81 PRO A N 1
ATOM 642 C CA . PRO A 1 81 ? 2.196 -3.545 -18.484 1.00 93.25 81 PRO A CA 1
ATOM 643 C C . PRO A 1 81 ? 1.386 -3.326 -17.201 1.00 93.25 81 PRO A C 1
ATOM 645 O O . PRO A 1 81 ? 1.665 -3.900 -16.148 1.00 93.25 81 PRO A O 1
ATOM 648 N N . ASN A 1 82 ? 0.313 -2.544 -17.319 1.00 92.69 82 ASN A N 1
ATOM 649 C CA . ASN A 1 82 ? -0.619 -2.331 -16.217 1.00 92.69 82 ASN A CA 1
ATOM 650 C C . ASN A 1 82 ? -1.294 -3.640 -15.799 1.00 92.69 82 ASN A C 1
ATOM 652 O O . ASN A 1 82 ? -1.735 -4.427 -16.640 1.00 92.69 82 ASN A O 1
ATOM 656 N N . ILE A 1 83 ? -1.461 -3.815 -14.489 1.00 94.31 83 ILE A N 1
ATOM 657 C CA . ILE A 1 83 ? -2.227 -4.936 -13.948 1.00 94.31 83 ILE A CA 1
ATOM 658 C C . ILE A 1 83 ? -3.702 -4.856 -14.363 1.00 94.31 83 ILE A C 1
ATOM 660 O O . ILE A 1 83 ? -4.262 -3.755 -14.471 1.00 94.31 83 ILE A O 1
ATOM 664 N N . PRO A 1 84 ? -4.377 -6.002 -14.551 1.00 94.81 84 PRO A N 1
ATOM 665 C CA . PRO A 1 84 ? -5.823 -6.036 -14.699 1.00 94.81 84 PRO A CA 1
ATOM 666 C C . PRO A 1 84 ? -6.519 -5.377 -13.504 1.00 94.81 84 PRO A C 1
ATOM 668 O O . PRO A 1 84 ? -6.123 -5.556 -12.354 1.00 94.81 84 PRO A O 1
ATOM 671 N N . ARG A 1 85 ? -7.626 -4.668 -13.752 1.00 93.94 85 ARG A N 1
ATOM 672 C CA . ARG A 1 85 ? -8.414 -4.010 -12.686 1.00 93.94 85 ARG A CA 1
ATOM 673 C C . ARG A 1 85 ? -9.025 -4.985 -11.672 1.00 93.94 85 ARG A C 1
ATOM 675 O O . ARG A 1 85 ? -9.497 -4.5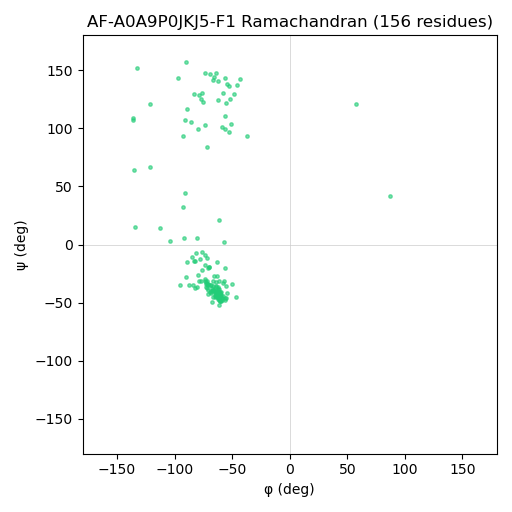54 -10.626 1.00 93.94 85 ARG A O 1
ATOM 682 N N . THR A 1 86 ? -9.061 -6.271 -12.003 1.00 95.25 86 THR A N 1
ATOM 683 C CA . THR A 1 86 ? -9.559 -7.354 -11.149 1.00 95.25 86 THR A CA 1
ATOM 684 C C . THR A 1 86 ? -8.515 -7.860 -10.155 1.00 95.25 86 THR A C 1
ATOM 686 O O . THR A 1 86 ? -8.869 -8.584 -9.229 1.00 95.25 86 THR A O 1
ATO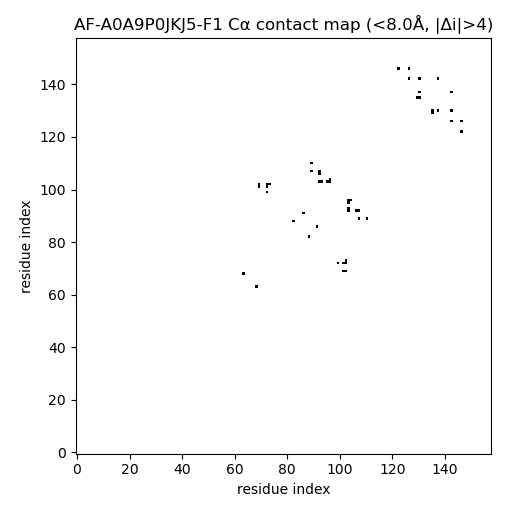M 689 N N . GLU A 1 87 ? -7.239 -7.519 -10.342 1.00 93.75 87 GLU A N 1
ATOM 690 C CA . GLU A 1 87 ? -6.151 -7.984 -9.486 1.00 93.75 87 GLU A CA 1
ATOM 691 C C . GLU A 1 87 ? -5.886 -7.046 -8.307 1.00 93.75 87 GLU A C 1
ATOM 693 O O . GLU A 1 87 ? -6.206 -5.857 -8.323 1.00 93.75 87 GLU A O 1
ATOM 698 N N . ASN A 1 88 ? -5.273 -7.596 -7.256 1.00 92.06 88 ASN A N 1
ATOM 699 C CA . ASN A 1 88 ? -4.907 -6.830 -6.073 1.00 92.06 88 ASN A CA 1
ATOM 700 C C . ASN A 1 88 ? -3.498 -6.224 -6.237 1.00 92.06 88 ASN A C 1
ATOM 702 O O . ASN A 1 88 ? -2.518 -6.979 -6.243 1.00 92.06 88 ASN A O 1
ATOM 706 N N . PRO A 1 89 ? -3.357 -4.884 -6.265 1.00 92.69 89 PRO A N 1
ATOM 707 C CA . PRO A 1 89 ? -2.059 -4.235 -6.435 1.00 92.69 89 PRO A CA 1
ATOM 708 C C . PRO A 1 89 ? -1.075 -4.558 -5.302 1.00 92.69 89 PRO A C 1
ATOM 710 O O . PRO A 1 89 ? 0.124 -4.652 -5.544 1.00 92.69 89 PRO A O 1
ATOM 713 N N . LEU A 1 90 ? -1.543 -4.791 -4.070 1.00 92.69 90 LEU A N 1
ATOM 714 C CA . LEU A 1 90 ? -0.666 -5.146 -2.947 1.00 92.69 90 LEU A CA 1
ATOM 715 C C . LEU A 1 90 ? -0.038 -6.536 -3.116 1.00 92.69 90 LEU A C 1
ATOM 717 O O . LEU A 1 90 ? 1.107 -6.743 -2.718 1.00 92.69 90 LEU A O 1
ATOM 721 N N . LEU A 1 91 ? -0.770 -7.487 -3.707 1.00 93.69 91 LEU A N 1
ATOM 722 C CA . LEU A 1 91 ? -0.234 -8.821 -3.998 1.00 93.69 91 LEU A CA 1
ATOM 723 C C . LEU A 1 91 ? 0.774 -8.772 -5.147 1.00 93.69 91 LEU A C 1
ATOM 725 O O . LEU A 1 91 ? 1.800 -9.444 -5.084 1.00 93.69 91 LEU A O 1
ATOM 729 N N . TRP A 1 92 ? 0.514 -7.929 -6.143 1.00 94.25 92 TRP A N 1
ATOM 730 C CA . TRP A 1 92 ? 1.433 -7.693 -7.249 1.00 94.25 92 TRP A CA 1
ATOM 731 C C . TRP A 1 92 ? 2.764 -7.086 -6.781 1.00 94.25 92 TRP A C 1
ATOM 733 O O . TRP A 1 92 ? 3.831 -7.571 -7.155 1.00 94.25 92 TRP A O 1
ATOM 743 N N . TRP A 1 93 ? 2.721 -6.086 -5.891 1.00 94.69 93 TRP A N 1
ATOM 744 C CA . TRP A 1 93 ? 3.937 -5.520 -5.292 1.00 94.69 93 TRP A CA 1
ATOM 745 C C . TRP A 1 93 ? 4.689 -6.543 -4.443 1.00 94.69 93 TRP A C 1
ATOM 747 O O . TRP A 1 93 ? 5.916 -6.576 -4.468 1.00 94.69 93 TRP A O 1
ATOM 757 N N . LYS A 1 94 ? 3.967 -7.425 -3.739 1.00 93.19 94 LYS A N 1
ATOM 758 C CA . LYS A 1 94 ? 4.570 -8.518 -2.967 1.00 93.19 94 LYS A CA 1
ATOM 759 C C . LYS A 1 94 ? 5.299 -9.526 -3.859 1.00 93.19 94 LYS A C 1
ATOM 761 O O . LYS A 1 94 ? 6.374 -9.984 -3.492 1.00 93.19 94 LYS A O 1
ATOM 766 N N . SER A 1 95 ? 4.752 -9.879 -5.024 1.00 93.56 95 SER A N 1
ATOM 767 C CA . SER A 1 95 ? 5.411 -10.837 -5.925 1.00 93.56 95 SER A CA 1
ATOM 768 C C . SER A 1 95 ? 6.670 -10.271 -6.592 1.00 93.56 95 SER A C 1
ATOM 770 O O . SER A 1 95 ? 7.489 -11.038 -7.086 1.00 93.56 95 SER A O 1
ATOM 772 N N . ARG A 1 96 ? 6.821 -8.942 -6.626 1.00 93.31 96 ARG A N 1
ATOM 773 C CA . ARG A 1 96 ? 7.924 -8.223 -7.283 1.00 93.31 96 ARG A CA 1
ATOM 774 C C . ARG A 1 96 ? 8.858 -7.511 -6.304 1.00 93.31 96 ARG A C 1
ATOM 776 O O . ARG A 1 96 ? 9.676 -6.703 -6.721 1.00 93.31 96 ARG A O 1
ATOM 783 N N . GLU A 1 97 ? 8.780 -7.829 -5.015 1.00 92.06 97 GLU A N 1
ATOM 784 C CA . GLU A 1 97 ? 9.599 -7.194 -3.973 1.00 92.06 97 GLU A CA 1
ATOM 785 C C . GLU A 1 97 ? 11.109 -7.352 -4.233 1.00 92.06 97 GLU A C 1
ATOM 787 O O . GLU A 1 97 ? 11.879 -6.434 -3.970 1.00 92.06 97 GLU A O 1
ATOM 792 N N . LEU A 1 98 ? 11.526 -8.476 -4.830 1.00 90.56 98 LEU A N 1
ATOM 793 C CA . LEU A 1 98 ? 12.920 -8.716 -5.224 1.00 90.56 98 LEU A CA 1
ATOM 794 C C . LEU A 1 98 ? 13.355 -7.910 -6.456 1.00 90.56 98 LEU A C 1
ATOM 796 O O . LEU A 1 98 ? 14.526 -7.562 -6.571 1.00 90.56 98 LEU A O 1
ATOM 800 N N . LEU A 1 99 ? 12.426 -7.631 -7.375 1.00 90.69 99 LEU A N 1
ATOM 801 C CA . LEU A 1 99 ? 12.691 -6.836 -8.577 1.00 90.69 99 LEU A CA 1
ATOM 802 C C . LEU A 1 99 ? 12.717 -5.338 -8.256 1.00 90.69 99 LEU A C 1
ATOM 804 O O . LEU A 1 99 ? 13.459 -4.581 -8.878 1.00 90.69 99 LEU A O 1
ATOM 808 N N . TYR A 1 100 ? 11.921 -4.937 -7.263 1.00 93.44 100 TYR A N 1
ATOM 809 C CA . TYR A 1 100 ? 11.710 -3.553 -6.868 1.00 93.44 100 TYR A CA 1
ATOM 810 C C . TYR A 1 100 ? 12.087 -3.295 -5.399 1.00 93.44 100 TYR A C 1
ATOM 812 O O . TYR A 1 100 ? 11.210 -3.007 -4.574 1.00 93.44 100 TYR A O 1
ATOM 820 N N . PRO A 1 101 ? 13.378 -3.395 -5.032 1.00 91.19 101 PRO A N 1
ATOM 821 C CA . PRO A 1 101 ? 13.811 -3.283 -3.642 1.00 91.19 101 PRO A CA 1
ATOM 822 C C . PRO A 1 101 ? 13.592 -1.885 -3.047 1.00 91.19 101 PRO A C 1
ATOM 824 O O . PRO A 1 101 ? 13.418 -1.768 -1.833 1.00 91.19 101 PRO A O 1
ATOM 827 N N . THR A 1 102 ? 13.590 -0.817 -3.857 1.00 91.69 102 THR A N 1
ATOM 828 C CA . THR A 1 102 ? 13.377 0.552 -3.352 1.00 91.69 102 THR A CA 1
ATOM 829 C C . THR A 1 102 ? 11.922 0.999 -3.469 1.00 91.69 102 THR A C 1
ATOM 831 O O . THR A 1 102 ? 11.409 1.686 -2.582 1.00 91.69 102 THR A O 1
ATOM 834 N N . LEU A 1 103 ? 11.223 0.570 -4.519 1.00 93.25 103 LEU A N 1
ATOM 835 C CA . LEU A 1 103 ? 9.874 1.011 -4.846 1.00 93.25 103 LEU A CA 1
ATOM 836 C C . LEU A 1 103 ? 8.798 0.171 -4.149 1.00 93.25 103 LEU A C 1
ATOM 838 O O . LEU A 1 103 ? 7.799 0.738 -3.707 1.00 93.25 103 LEU A O 1
ATOM 842 N N . ALA A 1 104 ? 8.999 -1.139 -3.955 1.00 93.62 104 ALA A N 1
ATOM 843 C CA . ALA A 1 104 ? 8.010 -1.991 -3.286 1.00 93.62 104 ALA A CA 1
ATOM 844 C C . ALA A 1 104 ? 7.703 -1.564 -1.833 1.00 93.62 104 ALA A C 1
ATOM 846 O O . ALA A 1 104 ? 6.519 -1.502 -1.476 1.00 93.62 104 ALA A O 1
ATOM 847 N N . PRO A 1 105 ? 8.689 -1.181 -0.991 1.00 92.81 105 PRO A N 1
ATOM 848 C CA . PRO A 1 105 ? 8.409 -0.654 0.346 1.00 92.81 105 PRO A CA 1
ATOM 849 C C . PRO A 1 105 ? 7.590 0.644 0.322 1.00 92.81 105 PRO A C 1
ATOM 851 O O . PRO A 1 105 ? 6.693 0.834 1.151 1.00 92.81 105 PRO A O 1
ATOM 854 N N . LEU A 1 106 ? 7.862 1.529 -0.644 1.00 93.81 106 LEU A N 1
ATOM 855 C CA . LEU A 1 106 ? 7.110 2.771 -0.829 1.00 93.81 106 LEU A CA 1
ATOM 856 C C . LEU A 1 106 ? 5.681 2.468 -1.276 1.00 93.81 106 LEU A C 1
ATOM 858 O O . LEU A 1 106 ? 4.731 2.943 -0.656 1.00 93.81 106 LEU A O 1
ATOM 862 N N . ALA A 1 107 ? 5.516 1.627 -2.293 1.00 93.31 107 ALA A N 1
ATOM 863 C CA . ALA A 1 107 ? 4.213 1.227 -2.795 1.00 93.31 107 ALA A CA 1
ATOM 864 C C . ALA A 1 107 ? 3.358 0.584 -1.700 1.00 93.31 107 ALA A C 1
ATOM 866 O O . ALA A 1 107 ? 2.207 0.973 -1.514 1.00 93.31 107 ALA A O 1
ATOM 867 N N . LYS A 1 108 ? 3.932 -0.318 -0.896 1.00 92.75 108 LYS A N 1
ATOM 868 C CA . LYS A 1 108 ? 3.258 -0.913 0.265 1.00 92.75 108 LYS A CA 1
ATOM 869 C C . LYS A 1 108 ? 2.770 0.155 1.244 1.00 92.75 108 LYS A C 1
ATOM 871 O O . LYS A 1 108 ? 1.619 0.103 1.672 1.00 92.75 108 LYS A O 1
ATOM 876 N N . LYS A 1 109 ? 3.607 1.145 1.573 1.00 92.50 109 LYS A N 1
ATOM 877 C CA . LYS A 1 109 ? 3.230 2.252 2.463 1.00 92.50 109 LYS A CA 1
ATOM 878 C C . LYS A 1 109 ? 2.077 3.069 1.880 1.00 92.50 109 LYS A C 1
ATOM 880 O O . LYS A 1 109 ? 1.071 3.248 2.557 1.00 92.50 109 LYS A O 1
ATOM 885 N N . TYR A 1 110 ? 2.196 3.529 0.638 1.00 92.50 110 TYR A N 1
ATOM 886 C CA . TYR A 1 110 ? 1.209 4.428 0.038 1.00 92.50 110 TYR A CA 1
ATOM 887 C C . TYR A 1 110 ? -0.110 3.744 -0.330 1.00 92.50 110 TYR A C 1
ATOM 889 O O . TYR A 1 110 ? -1.166 4.328 -0.114 1.00 92.50 110 TYR A O 1
ATOM 897 N N . LEU A 1 111 ? -0.077 2.498 -0.801 1.00 91.31 111 LEU A N 1
ATOM 898 C CA . LEU A 1 111 ? -1.284 1.740 -1.147 1.00 91.31 111 LEU A CA 1
ATOM 899 C C . LEU A 1 111 ? -2.032 1.207 0.081 1.00 91.31 111 LEU A C 1
ATOM 901 O O . LEU A 1 111 ? -3.223 0.925 -0.006 1.00 91.31 111 LEU A O 1
ATOM 905 N N . SER A 1 112 ? -1.353 1.065 1.223 1.00 90.06 112 SER A N 1
ATOM 906 C CA . SER A 1 112 ? -1.993 0.663 2.485 1.00 90.06 112 SER A CA 1
ATOM 907 C C . SER A 1 112 ? -2.748 1.799 3.182 1.00 90.06 112 SER A C 1
ATOM 909 O O . SER A 1 112 ? -3.515 1.545 4.112 1.00 90.06 112 SER A O 1
ATOM 911 N N . MET A 1 113 ? -2.547 3.049 2.753 1.00 89.31 113 MET A N 1
ATOM 912 C CA . MET A 1 113 ? -3.216 4.195 3.357 1.00 89.31 113 MET A CA 1
ATOM 913 C C . MET A 1 113 ? -4.672 4.289 2.908 1.00 89.31 113 MET A C 1
ATOM 915 O O . MET A 1 113 ? -4.998 4.268 1.724 1.00 89.31 113 MET A O 1
ATOM 919 N N . VAL A 1 114 ? -5.561 4.442 3.884 1.00 87.50 114 VAL A N 1
ATOM 920 C CA . VAL A 1 114 ? -6.972 4.720 3.632 1.00 87.50 114 VAL A CA 1
ATOM 921 C C . VAL A 1 114 ? -7.110 6.192 3.248 1.00 87.50 114 VAL A C 1
ATOM 923 O O . VAL A 1 114 ? -6.712 7.072 4.005 1.00 87.50 114 VAL A O 1
ATOM 926 N N . ALA A 1 115 ? -7.714 6.471 2.093 1.00 88.94 115 ALA A N 1
ATOM 927 C CA . ALA A 1 115 ? -7.907 7.840 1.604 1.00 88.94 115 ALA A CA 1
ATOM 928 C C . ALA A 1 115 ? -9.001 8.635 2.350 1.00 88.94 115 ALA A C 1
ATOM 930 O O . ALA A 1 115 ? -9.162 9.827 2.115 1.00 88.94 115 ALA A O 1
ATOM 931 N N . THR A 1 116 ? -9.786 7.986 3.216 1.00 90.88 116 THR A N 1
ATOM 932 C CA . THR A 1 116 ? -10.979 8.566 3.850 1.00 90.88 116 THR A CA 1
ATOM 933 C C . THR A 1 116 ? -11.002 8.319 5.358 1.00 90.88 116 THR A C 1
ATOM 935 O O . THR A 1 116 ? -10.496 7.305 5.838 1.00 90.88 116 THR A O 1
ATOM 938 N N . SER A 1 117 ? -11.649 9.216 6.106 1.00 90.75 117 SER A N 1
ATOM 939 C CA . SER A 1 117 ? -11.963 9.046 7.534 1.00 90.75 117 SER A CA 1
ATOM 940 C C . SER A 1 117 ? -13.131 8.086 7.790 1.00 90.75 117 SER A C 1
ATOM 942 O O . SER A 1 117 ? -13.399 7.726 8.931 1.00 90.75 117 SER A O 1
ATOM 944 N N . VAL A 1 118 ? -13.820 7.614 6.748 1.00 89.06 118 VAL A N 1
ATOM 945 C CA . VAL A 1 118 ? -15.033 6.788 6.881 1.00 89.06 118 VAL A CA 1
ATOM 946 C C . VAL A 1 118 ? -14.820 5.542 7.760 1.00 89.06 118 VAL A C 1
ATOM 948 O O . VAL A 1 118 ? -15.691 5.238 8.580 1.00 89.06 118 VAL A O 1
ATOM 951 N N . PRO A 1 119 ? -13.695 4.801 7.671 1.00 86.00 119 PRO A N 1
ATOM 952 C CA . PRO A 1 119 ? -13.480 3.657 8.553 1.00 86.00 119 PRO A CA 1
ATOM 953 C C . PRO A 1 119 ? -13.324 4.051 10.022 1.00 86.00 119 PRO A C 1
ATOM 955 O O . PRO A 1 119 ? -13.873 3.362 10.881 1.00 86.00 119 PRO A O 1
ATOM 958 N N . SER A 1 120 ? -12.631 5.155 10.327 1.00 89.12 120 SER A 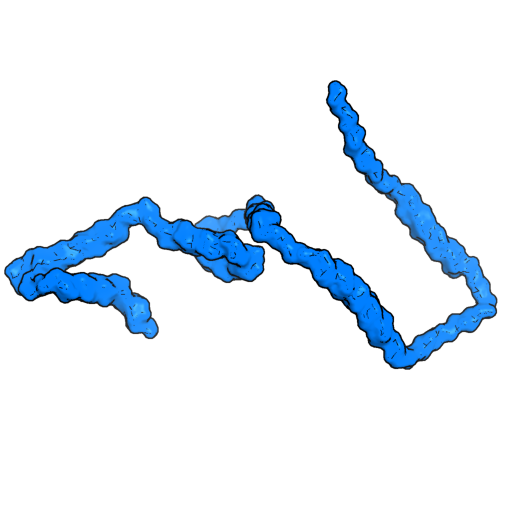N 1
ATOM 959 C CA . SER A 1 120 ? -12.508 5.624 11.710 1.00 89.12 120 SER A CA 1
ATOM 960 C C . SER A 1 120 ? -13.849 6.134 12.237 1.00 89.12 120 SER A C 1
ATOM 962 O O . SER A 1 120 ? -14.228 5.786 13.351 1.00 89.12 120 SER A O 1
ATOM 964 N N . GLU A 1 121 ? -14.636 6.842 11.425 1.00 90.12 121 GLU A N 1
ATOM 965 C CA . GLU A 1 121 ? -16.002 7.259 11.772 1.00 90.12 121 GLU A CA 1
ATOM 966 C C . GLU A 1 121 ? -16.921 6.069 12.068 1.00 90.12 121 GLU A C 1
ATOM 968 O O . GLU A 1 121 ? -17.645 6.081 13.061 1.00 90.12 121 GLU A O 1
ATOM 973 N N . ARG A 1 122 ? -16.863 4.996 11.267 1.00 88.75 122 ARG A N 1
ATOM 974 C CA . ARG A 1 122 ? -17.641 3.770 11.516 1.00 88.75 122 ARG A CA 1
ATOM 975 C C . ARG A 1 122 ? -17.258 3.115 12.845 1.00 88.75 122 ARG A C 1
ATOM 977 O O . ARG A 1 122 ? -18.133 2.667 13.588 1.00 88.75 122 ARG A O 1
ATOM 984 N N . VAL A 1 123 ? -15.961 3.074 13.149 1.00 86.88 123 VAL A N 1
ATOM 985 C CA . VAL A 1 123 ? -15.430 2.579 14.427 1.00 86.88 123 VAL A CA 1
ATOM 986 C C . VAL A 1 123 ? -15.948 3.445 15.582 1.00 86.88 123 VAL A C 1
ATOM 988 O O . VAL A 1 123 ? -16.477 2.906 16.554 1.00 86.88 123 VAL A O 1
ATOM 991 N N . PHE A 1 124 ? -15.896 4.773 15.463 1.00 86.19 124 PHE A N 1
ATOM 992 C CA . PHE A 1 124 ? -16.389 5.686 16.497 1.00 86.19 124 PHE A CA 1
ATOM 993 C C . PHE A 1 124 ? -17.909 5.674 16.658 1.00 86.19 124 PHE A C 1
ATOM 995 O O . PHE A 1 124 ? -18.392 5.772 17.780 1.00 86.19 124 PHE A O 1
ATOM 1002 N N . SER A 1 125 ? -18.672 5.495 15.582 1.00 87.31 125 SER A N 1
ATOM 1003 C CA . SER A 1 125 ? -20.131 5.367 15.648 1.00 87.31 125 SER A CA 1
ATOM 1004 C C . SER A 1 125 ? -20.540 4.130 16.455 1.00 87.31 125 SER A C 1
ATOM 1006 O O . SER A 1 125 ? -21.363 4.218 17.368 1.00 87.31 125 SER A O 1
ATOM 1008 N N . LYS A 1 126 ? -19.880 2.990 16.206 1.00 82.25 126 LYS A N 1
ATOM 1009 C CA . LYS A 1 126 ? -20.095 1.751 16.967 1.00 82.25 126 LYS A CA 1
ATOM 1010 C C . LYS A 1 126 ? -19.642 1.882 18.426 1.00 82.25 126 LYS A C 1
ATOM 1012 O O . LYS A 1 126 ? -20.334 1.414 19.327 1.00 82.25 126 LYS A O 1
ATOM 1017 N N . ALA A 1 127 ? -18.516 2.558 18.673 1.00 83.12 127 ALA A N 1
ATOM 1018 C CA . ALA A 1 127 ? -18.084 2.898 20.030 1.00 83.12 127 ALA A CA 1
ATOM 1019 C C . ALA A 1 127 ? -19.108 3.790 20.743 1.00 83.12 127 ALA A C 1
ATOM 1021 O O . ALA A 1 127 ? -19.404 3.569 21.913 1.00 83.12 127 ALA A O 1
ATOM 1022 N N . GLY A 1 128 ? -19.680 4.765 20.033 1.00 81.00 128 GLY A N 1
ATOM 1023 C CA . GLY A 1 128 ? -20.734 5.639 20.534 1.00 81.00 128 GLY A CA 1
ATOM 1024 C C . GLY A 1 128 ? -21.921 4.836 21.053 1.00 81.00 128 GLY A C 1
ATOM 1025 O O . GLY A 1 128 ? -22.344 5.048 22.180 1.00 81.00 128 GLY A O 1
ATOM 1026 N N . GLN A 1 129 ? -22.381 3.832 20.306 1.00 78.00 129 GLN A N 1
ATOM 1027 C CA . GLN A 1 129 ? -23.445 2.934 20.774 1.00 78.00 129 GLN A CA 1
ATOM 1028 C C . GLN A 1 129 ? -23.063 2.190 22.066 1.00 78.00 129 GLN A C 1
ATOM 1030 O O . GLN A 1 129 ? -23.846 2.181 23.012 1.00 78.00 129 GLN A O 1
ATOM 1035 N N . LEU A 1 130 ? -21.841 1.648 22.154 1.00 74.00 130 LEU A N 1
ATOM 1036 C CA . LEU A 1 130 ? -21.356 0.963 23.364 1.00 74.00 130 LEU A CA 1
ATOM 1037 C C . LEU A 1 130 ? -21.286 1.890 24.589 1.00 74.00 130 LEU A C 1
ATOM 1039 O O . LEU A 1 130 ? -21.544 1.449 25.707 1.00 74.00 130 LEU A O 1
ATOM 1043 N N . ILE A 1 131 ? -20.913 3.156 24.401 1.00 75.06 131 ILE A N 1
ATOM 1044 C CA . ILE A 1 131 ? -20.758 4.133 25.490 1.00 75.06 131 ILE A CA 1
ATOM 1045 C C . ILE A 1 131 ? -22.112 4.742 25.888 1.00 75.06 131 ILE A C 1
ATOM 1047 O O . ILE 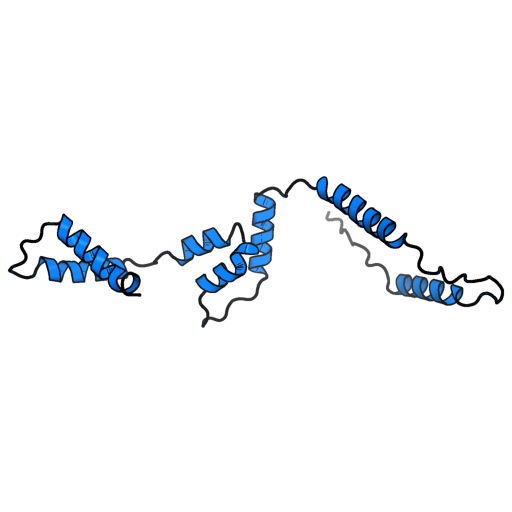A 1 131 ? -22.347 4.991 27.068 1.00 75.06 131 ILE A O 1
ATOM 1051 N N . THR A 1 132 ? -22.995 4.997 24.918 1.00 69.25 132 THR A N 1
ATOM 1052 C CA . THR A 1 132 ? -24.276 5.694 25.113 1.00 69.25 132 THR A CA 1
ATOM 1053 C C . THR A 1 132 ? -25.392 4.779 25.631 1.00 69.25 132 THR A C 1
ATOM 1055 O O . THR A 1 132 ? -26.402 5.286 26.123 1.00 69.25 132 THR A O 1
ATOM 1058 N N . GLU A 1 133 ? -25.238 3.448 25.600 1.00 69.56 133 GLU A N 1
ATOM 1059 C CA . GLU A 1 133 ? -26.183 2.556 26.278 1.00 69.56 133 GLU A CA 1
ATOM 1060 C C . GLU A 1 133 ? -26.314 2.930 27.766 1.00 69.56 133 GLU A C 1
ATOM 1062 O O . GLU A 1 133 ? -25.346 2.945 28.528 1.00 69.56 133 GLU A O 1
ATOM 1067 N N . ARG A 1 134 ? -27.553 3.239 28.176 1.00 57.25 134 ARG A N 1
ATOM 1068 C CA . ARG A 1 134 ? -27.968 3.937 29.414 1.00 57.25 134 ARG A CA 1
ATOM 1069 C C . ARG A 1 134 ? -27.515 3.288 30.741 1.00 57.25 134 ARG A C 1
ATOM 1071 O O . ARG A 1 134 ? -27.877 3.769 31.810 1.00 57.25 134 ARG A O 1
ATOM 1078 N N . ARG A 1 135 ? -26.754 2.189 30.707 1.00 60.06 135 ARG A N 1
ATOM 1079 C CA . ARG A 1 135 ? -26.247 1.450 31.877 1.00 60.06 135 ARG A CA 1
ATOM 1080 C C . ARG A 1 135 ? -24.764 1.067 31.794 1.00 60.06 135 ARG A C 1
ATOM 1082 O O . ARG A 1 135 ? -24.329 0.240 32.593 1.00 60.06 135 ARG A O 1
ATOM 1089 N N . ASN A 1 136 ? -23.970 1.645 30.890 1.00 66.94 136 ASN A N 1
ATOM 1090 C CA . ASN A 1 136 ? -22.568 1.246 30.772 1.00 66.94 136 ASN A CA 1
ATOM 1091 C C . ASN A 1 136 ? -21.638 2.098 31.652 1.00 66.94 136 ASN A C 1
ATOM 1093 O O . ASN A 1 136 ? -21.345 3.253 31.358 1.00 66.94 136 ASN A O 1
ATOM 1097 N N . ARG A 1 137 ? -21.131 1.521 32.752 1.00 74.19 137 ARG A N 1
ATOM 1098 C CA . ARG A 1 137 ? -20.141 2.161 33.645 1.00 74.19 137 ARG A CA 1
ATOM 1099 C C . ARG A 1 137 ? -18.705 1.823 33.218 1.00 74.19 137 ARG A C 1
ATOM 1101 O O . ARG A 1 137 ? -17.869 1.457 34.046 1.00 74.19 137 ARG A O 1
ATOM 1108 N N . LEU A 1 138 ? -18.429 1.894 31.914 1.00 80.69 138 LEU A N 1
ATOM 1109 C CA . LEU A 1 138 ? -17.115 1.583 31.349 1.00 80.69 138 LEU A CA 1
ATOM 1110 C C . LEU A 1 138 ? -16.181 2.788 31.459 1.00 80.69 138 LEU A C 1
ATOM 1112 O O . LEU A 1 138 ? -16.503 3.897 31.045 1.00 80.69 138 LEU A O 1
ATOM 1116 N N . LYS A 1 139 ? -14.978 2.564 31.993 1.00 84.94 139 LYS A N 1
ATOM 1117 C CA . LYS A 1 139 ? -13.909 3.572 31.948 1.00 84.94 139 LYS A CA 1
ATOM 1118 C C . LYS A 1 139 ? -13.356 3.650 30.523 1.00 84.94 139 LYS A C 1
ATOM 1120 O O . LYS A 1 139 ? -13.220 2.612 29.880 1.00 84.94 139 LYS A O 1
ATOM 1125 N N . SER A 1 140 ? -12.918 4.833 30.090 1.00 83.69 140 SER A N 1
ATOM 1126 C CA . SER A 1 140 ? -12.331 5.066 28.754 1.00 83.69 140 SER A CA 1
ATOM 1127 C C . SER A 1 140 ? -11.274 4.015 28.354 1.00 83.69 140 SER A C 1
ATOM 1129 O O . SER A 1 140 ? -11.384 3.393 27.302 1.00 83.69 140 SER A O 1
ATOM 1131 N N . LYS A 1 141 ? -10.351 3.669 29.268 1.00 86.81 141 LYS A N 1
ATOM 1132 C CA . LYS A 1 141 ? -9.337 2.614 29.048 1.00 86.81 141 LYS A CA 1
ATOM 1133 C C . LYS A 1 141 ? -9.913 1.233 28.694 1.00 86.81 141 LYS A C 1
ATOM 1135 O O . LYS A 1 141 ? -9.252 0.445 28.029 1.00 86.81 141 LYS A O 1
ATOM 1140 N N . HIS A 1 142 ? -11.099 0.892 29.198 1.00 86.69 142 HIS A N 1
ATOM 1141 C CA . HIS A 1 142 ? -11.745 -0.390 28.898 1.00 86.69 142 HIS A CA 1
ATOM 1142 C C . HIS A 1 142 ? -12.451 -0.343 27.545 1.00 86.69 142 HIS A C 1
ATOM 1144 O O . HIS A 1 142 ? -12.403 -1.322 26.811 1.00 86.69 142 HIS A O 1
ATOM 1150 N N . VAL A 1 143 ? -13.046 0.800 27.195 1.00 86.31 143 VAL A N 1
ATOM 1151 C CA . VAL A 1 143 ? -13.663 1.014 25.881 1.00 86.31 143 VAL A CA 1
ATOM 1152 C C . VAL A 1 143 ? -12.621 0.889 24.774 1.00 86.31 143 VAL A C 1
ATOM 1154 O O . VAL A 1 143 ? -12.848 0.167 23.813 1.00 86.31 143 VAL A O 1
ATOM 1157 N N . GLU A 1 144 ? -11.452 1.510 24.937 1.00 87.44 144 GLU A N 1
ATOM 1158 C CA . GLU A 1 144 ? -10.345 1.402 23.980 1.00 87.44 144 GLU A CA 1
ATOM 1159 C C . GLU A 1 144 ? -9.931 -0.059 23.741 1.00 87.44 144 GLU A C 1
ATOM 1161 O O . GLU A 1 144 ? -9.861 -0.513 22.599 1.00 87.44 144 GLU A O 1
ATOM 1166 N N . LYS A 1 145 ? -9.743 -0.830 24.821 1.00 89.12 145 LYS A N 1
ATOM 1167 C CA . LYS A 1 145 ? -9.410 -2.260 24.733 1.00 89.12 145 LYS A CA 1
ATOM 1168 C C . LYS A 1 145 ? -10.507 -3.068 24.045 1.00 89.12 145 LYS A C 1
ATOM 1170 O O . LYS A 1 145 ? -10.201 -3.904 23.202 1.00 89.12 145 LYS A O 1
ATOM 1175 N N . LEU A 1 146 ? -11.773 -2.821 24.381 1.00 87.62 146 LEU A N 1
ATOM 1176 C CA . LEU A 1 146 ? -12.908 -3.496 23.748 1.00 87.62 146 LEU A CA 1
ATOM 1177 C C . LEU A 1 146 ? -12.993 -3.172 22.255 1.00 87.62 146 LEU A C 1
ATOM 1179 O O . LEU A 1 146 ? -13.213 -4.074 21.453 1.00 87.62 146 LEU A O 1
ATOM 1183 N N . MET A 1 147 ? -12.762 -1.916 21.872 1.00 87.12 147 MET A N 1
ATOM 1184 C CA . MET A 1 147 ? -12.732 -1.493 20.473 1.00 87.12 147 MET A CA 1
ATOM 1185 C C . MET A 1 147 ? -11.586 -2.153 19.708 1.00 87.12 147 MET A C 1
ATOM 1187 O O . MET A 1 147 ? -11.806 -2.677 18.617 1.00 87.12 147 MET A O 1
ATOM 1191 N N . PHE A 1 148 ? -10.388 -2.195 20.297 1.00 88.94 148 PHE A N 1
ATOM 1192 C CA . PHE A 1 148 ? -9.239 -2.880 19.712 1.00 88.94 148 PHE A CA 1
ATOM 1193 C C . PHE A 1 148 ? -9.511 -4.376 19.508 1.00 88.94 148 PHE A C 1
ATOM 1195 O O . PHE A 1 148 ? -9.291 -4.898 18.415 1.00 88.94 148 PHE A O 1
ATOM 1202 N N . LEU A 1 149 ? -10.033 -5.064 20.527 1.00 89.00 149 LEU A N 1
ATOM 1203 C CA . LEU A 1 149 ? -10.363 -6.488 20.438 1.00 89.00 149 LEU A CA 1
ATOM 1204 C C . LEU A 1 149 ? -11.475 -6.751 19.421 1.00 89.00 149 LEU A C 1
ATOM 1206 O O . LEU A 1 149 ? -11.365 -7.681 18.628 1.00 89.00 149 LEU A O 1
ATOM 1210 N N . ASN A 1 150 ? -12.522 -5.921 19.400 1.00 86.25 150 ASN A N 1
ATOM 1211 C CA . ASN A 1 150 ? -13.625 -6.075 18.456 1.00 86.25 150 ASN A CA 1
ATOM 1212 C C . ASN A 1 150 ? -13.170 -5.881 17.006 1.00 86.25 150 ASN A C 1
ATOM 1214 O O . ASN A 1 150 ? -13.569 -6.648 16.135 1.00 86.25 150 ASN A O 1
ATOM 1218 N N . TYR A 1 151 ? -12.320 -4.885 16.748 1.00 86.81 151 TYR A N 1
ATOM 1219 C CA . TYR A 1 151 ? -11.802 -4.624 15.409 1.00 86.81 151 TYR A CA 1
ATOM 1220 C C . TYR A 1 151 ? -10.889 -5.753 14.910 1.00 86.81 151 TYR A C 1
ATOM 1222 O O . TYR A 1 151 ? -10.968 -6.153 13.751 1.00 86.81 151 TYR A O 1
ATOM 1230 N N . ASN A 1 152 ? -10.058 -6.313 15.794 1.00 89.25 152 ASN A N 1
ATOM 1231 C CA . ASN A 1 152 ? -9.103 -7.371 15.453 1.00 89.25 152 ASN A CA 1
ATOM 1232 C C . ASN A 1 152 ? -9.656 -8.795 15.642 1.00 89.25 152 ASN A C 1
ATOM 1234 O O . ASN A 1 152 ? -8.923 -9.763 15.453 1.00 89.25 152 ASN A O 1
ATOM 1238 N N . GLN A 1 153 ? -10.941 -8.956 15.973 1.00 85.62 153 GLN A N 1
ATOM 1239 C CA . GLN A 1 153 ? -11.551 -10.257 16.274 1.00 85.62 153 GLN A CA 1
ATOM 1240 C C . GLN A 1 153 ? -11.363 -11.285 15.141 1.00 85.62 153 GLN A C 1
ATOM 1242 O O . GLN A 1 153 ? -11.130 -12.463 15.401 1.00 85.62 153 GLN A O 1
ATOM 1247 N N . LEU A 1 154 ? -11.398 -10.837 13.881 1.00 81.75 154 LEU A N 1
ATOM 1248 C CA . LEU A 1 154 ? -11.201 -11.683 12.694 1.00 81.75 154 LEU A CA 1
ATOM 1249 C C . LEU A 1 154 ? -9.745 -12.121 12.466 1.00 81.75 154 LEU A C 1
ATOM 1251 O O . LEU A 1 154 ? -9.502 -13.035 11.680 1.00 81.75 154 LEU A O 1
ATOM 1255 N N . LEU A 1 155 ? -8.778 -11.451 13.095 1.00 84.62 155 LEU A N 1
ATOM 1256 C CA . LEU A 1 155 ? -7.361 -11.818 13.038 1.00 84.62 155 LEU A CA 1
ATOM 1257 C C . LEU A 1 155 ? -6.981 -12.781 14.166 1.00 84.62 155 LEU A C 1
ATOM 1259 O O . LEU A 1 155 ? -6.053 -13.560 13.999 1.00 84.62 155 LEU A O 1
ATOM 1263 N N . ILE A 1 156 ? -7.695 -12.716 15.293 1.00 82.50 156 ILE A N 1
ATOM 1264 C CA . ILE A 1 156 ? -7.430 -13.524 16.490 1.00 82.50 156 ILE A CA 1
ATOM 1265 C C . ILE A 1 156 ? -8.080 -14.912 16.387 1.00 82.50 156 ILE A C 1
ATOM 1267 O O . ILE A 1 156 ? -7.509 -15.885 16.862 1.00 82.50 156 ILE A O 1
ATOM 1271 N N . ASN A 1 157 ? -9.251 -15.020 15.753 1.00 76.62 157 ASN A N 1
ATOM 1272 C CA . ASN A 1 157 ? -10.024 -16.267 15.678 1.00 76.62 157 ASN A CA 1
ATOM 1273 C C . ASN A 1 157 ? -9.717 -17.113 14.422 1.00 76.62 157 ASN A C 1
ATOM 1275 O O . ASN A 1 157 ? -10.627 -17.742 13.879 1.00 76.62 157 ASN A O 1
ATOM 1279 N N . LYS A 1 158 ? -8.478 -17.078 13.922 1.00 56.06 158 LYS A N 1
ATOM 1280 C CA . LYS A 1 158 ? -8.028 -17.862 12.761 1.00 56.06 158 LYS A CA 1
ATOM 1281 C C . LYS A 1 158 ? -7.116 -19.006 13.165 1.00 56.06 158 LYS A C 1
ATOM 1283 O O . LYS A 1 158 ? -6.324 -18.803 14.107 1.00 56.06 158 LYS A O 1
#

Radius of gyration: 33.99 Å; Cα contacts (8 Å, |Δi|>4): 26; chains: 1; bounding box: 74×63×83 Å

Mean predicted aligned error: 17.96 Å

Sequence (158 aa):
MKKQLYKKRKSKDETVAIIRKNESVAAIDSDLDVTIIQSSEDDQSLNNLVWHEFDLSTSTIEKPSPLATAIAEIRIYLEEPNIPRTENPLLWWKSRELLYPTLAPLAKKYLSMVATSVPSERVFSKAGQLITERRNRLKSKHVEKLMFLNYNQLLINK

pLDDT: mean 74.7, std 19.39, range [34.44, 95.31]

Solvent-accessible surface area (backbone atoms only — not comparable to full-atom values): 10142 Å² total; per-residue (Å²): 143,81,89,81,84,79,81,79,74,81,56,76,66,61,59,53,53,54,52,52,58,58,59,65,66,76,74,74,74,90,92,68,88,78,72,74,76,68,91,61,94,56,69,63,57,56,54,50,48,58,51,47,54,48,51,57,60,54,69,70,57,68,79,70,53,70,66,57,49,51,52,52,48,51,52,54,60,74,70,51,81,80,77,62,91,88,58,60,68,70,60,55,42,61,78,37,35,87,79,29,72,74,54,31,64,50,49,54,57,64,71,69,54,75,95,60,64,61,67,61,50,54,52,50,54,55,49,46,55,64,60,64,42,96,80,55,89,71,53,69,76,55,51,54,51,51,51,53,49,63,72,43,42,81,72,68,76,111